Protein AF-Q7R7D7-F1 (afdb_monomer_lite)

Secondary structure (DSSP, 8-state):
------------------------------------TTHHHHHHHHHHHHH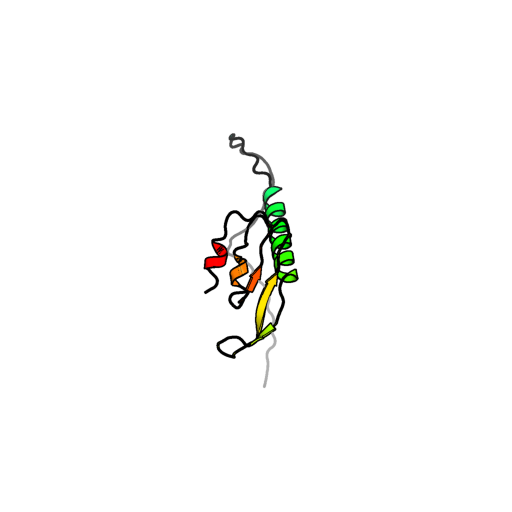HHHHHHEEEEEE-TTSS-EEEEEEE-TTS---S--GGGGGGTT-SEEE--SS-----TTGGG--

InterPro domains:
  IPR001611 Leucine-rich repeat [PS51450] (94-114)
  IPR032675 Leucine-rich repeat domain superfamily [G3DSA:3.80.10.10] (1-115)

Structure (mmCIF, N/CA/C/O backbone):
data_AF-Q7R7D7-F1
#
_entry.id   AF-Q7R7D7-F1
#
loop_
_atom_site.group_PDB
_atom_site.id
_atom_site.type_symbol
_atom_site.label_atom_id
_atom_site.label_alt_id
_atom_site.label_comp_id
_atom_site.label_asym_id
_atom_site.label_entity_id
_atom_site.label_seq_id
_atom_site.pdbx_PDB_ins_code
_atom_site.Cartn_x
_atom_site.Cartn_y
_atom_site.Cartn_z
_atom_site.occupancy
_atom_site.B_iso_or_equiv
_atom_site.auth_seq_id
_atom_site.auth_comp_id
_atom_site.auth_asym_id
_atom_site.auth_atom_id
_atom_site.pdbx_PDB_model_num
ATOM 1 N N . MET A 1 1 ? 68.673 26.999 7.290 1.00 47.56 1 MET A N 1
ATOM 2 C CA . MET A 1 1 ? 68.142 26.032 8.267 1.00 47.56 1 MET A CA 1
ATOM 3 C C . MET A 1 1 ? 68.800 26.387 9.578 1.00 47.56 1 MET A C 1
ATOM 5 O O . MET A 1 1 ? 69.902 25.934 9.816 1.00 47.56 1 MET A O 1
ATOM 9 N N . GLU A 1 2 ? 68.190 27.299 10.329 1.00 35.28 2 GLU A N 1
ATOM 10 C CA . GLU A 1 2 ? 68.680 27.779 11.623 1.00 35.28 2 GLU A CA 1
ATOM 11 C C . GLU A 1 2 ? 67.518 28.505 12.320 1.00 35.28 2 GLU A C 1
ATOM 13 O O . GLU A 1 2 ? 66.873 29.333 11.683 1.00 35.28 2 GLU A O 1
ATOM 18 N N . SER A 1 3 ? 67.240 28.047 13.553 1.00 41.41 3 SER A N 1
ATOM 19 C CA . SER A 1 3 ? 66.719 28.724 14.764 1.00 41.41 3 SER A CA 1
ATOM 20 C C . SER A 1 3 ? 65.592 29.776 14.640 1.00 41.41 3 SER A C 1
ATOM 22 O O . SER A 1 3 ? 65.610 30.626 13.772 1.00 41.41 3 SER A O 1
ATOM 24 N N . GLU A 1 4 ? 64.575 29.834 15.505 1.00 45.66 4 GLU A N 1
ATOM 25 C CA . GLU A 1 4 ? 64.652 29.868 16.970 1.00 45.66 4 GLU A CA 1
ATOM 26 C C . GLU A 1 4 ? 63.373 29.334 17.644 1.00 45.66 4 GLU A C 1
ATOM 28 O O . GLU A 1 4 ? 62.251 29.471 17.161 1.00 45.66 4 GLU A O 1
ATOM 33 N N . LYS A 1 5 ? 63.574 28.731 18.816 1.00 51.03 5 LYS A N 1
ATOM 34 C CA . LYS A 1 5 ? 62.559 28.391 19.815 1.00 51.03 5 LYS A CA 1
ATOM 35 C C . LYS A 1 5 ? 62.391 29.615 20.718 1.00 51.03 5 LYS A C 1
ATOM 37 O O . LYS A 1 5 ? 63.391 30.019 21.294 1.00 51.03 5 LYS A O 1
ATOM 42 N N . CYS A 1 6 ? 61.168 30.098 20.940 1.00 37.97 6 CYS A N 1
ATOM 43 C CA . CYS A 1 6 ? 60.786 30.745 22.202 1.00 37.97 6 CYS A CA 1
ATOM 44 C C . CYS A 1 6 ? 59.261 30.746 22.388 1.00 37.97 6 CYS A C 1
ATOM 46 O O . CYS A 1 6 ? 58.512 31.262 21.566 1.00 37.97 6 CYS A O 1
ATOM 48 N N . ARG A 1 7 ? 58.822 30.136 23.496 1.00 46.75 7 ARG A N 1
ATOM 49 C CA . ARG A 1 7 ? 57.533 30.389 24.151 1.00 46.75 7 ARG A CA 1
ATOM 50 C C . ARG A 1 7 ? 57.675 31.681 24.959 1.00 46.75 7 ARG A C 1
ATOM 52 O O . ARG A 1 7 ? 58.684 31.826 25.644 1.00 46.75 7 ARG A O 1
ATOM 59 N N . SER A 1 8 ? 56.640 32.512 24.995 1.00 43.91 8 SER A N 1
ATOM 60 C CA . SER A 1 8 ? 56.399 33.420 26.120 1.00 43.91 8 SER A CA 1
ATOM 61 C C . SER A 1 8 ? 54.904 33.511 26.421 1.00 43.91 8 SER A C 1
ATOM 63 O O . SER A 1 8 ? 54.061 33.433 25.531 1.00 43.91 8 SER A O 1
ATOM 65 N N . SER A 1 9 ? 54.634 33.582 27.714 1.00 38.25 9 SER A N 1
ATOM 66 C CA . SER A 1 9 ? 53.366 33.560 28.433 1.00 38.25 9 SER A CA 1
ATOM 67 C C . SER A 1 9 ? 52.839 34.980 28.705 1.00 38.25 9 SER A C 1
ATOM 69 O O . SER A 1 9 ? 53.631 35.914 28.698 1.00 38.25 9 SER A O 1
ATOM 71 N N . GLU A 1 10 ? 51.541 35.052 29.039 1.00 37.56 10 GLU A N 1
ATOM 72 C CA . GLU A 1 10 ? 50.803 36.124 29.754 1.00 37.56 10 GLU A CA 1
ATOM 73 C C . GLU A 1 10 ? 49.925 37.103 28.932 1.00 37.56 10 GLU A C 1
ATOM 75 O O . GLU A 1 10 ? 50.314 37.585 27.877 1.00 37.56 10 GLU A O 1
ATOM 80 N N . ASP A 1 11 ? 48.718 37.339 29.488 1.00 41.16 11 ASP A N 1
ATOM 81 C CA . ASP A 1 11 ? 47.621 38.276 29.136 1.00 41.16 11 ASP A CA 1
ATOM 82 C C . ASP A 1 11 ? 46.653 37.826 28.010 1.00 41.16 11 ASP A C 1
ATOM 84 O O . ASP A 1 11 ? 46.935 37.971 26.830 1.00 41.16 11 A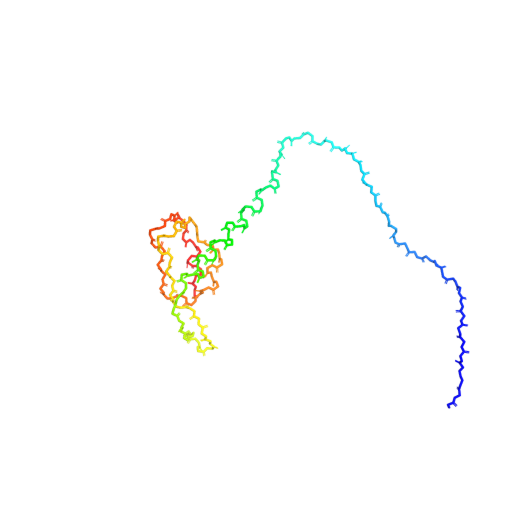SP A O 1
ATOM 88 N N . MET A 1 12 ? 45.500 37.161 28.210 1.00 32.38 12 MET A N 1
ATOM 89 C CA . MET A 1 12 ? 44.389 37.226 29.185 1.00 32.38 12 MET A CA 1
ATOM 90 C C . MET A 1 12 ? 43.499 38.494 29.090 1.00 32.38 12 MET A C 1
ATOM 92 O O . MET A 1 12 ? 43.927 39.557 29.522 1.00 32.38 12 MET A O 1
ATOM 96 N N . LYS A 1 13 ? 42.213 38.289 28.697 1.00 39.56 13 LYS A N 1
ATOM 97 C CA . LYS A 1 13 ? 40.994 39.150 28.870 1.00 39.56 13 LYS A CA 1
ATOM 98 C C . LYS A 1 13 ? 40.852 40.313 27.863 1.00 39.56 13 LYS A C 1
ATOM 100 O O . LYS A 1 13 ? 41.834 40.980 27.605 1.00 39.56 13 LYS A O 1
ATOM 105 N N . LYS A 1 14 ? 39.715 40.684 27.256 1.00 34.66 14 LYS A N 1
ATOM 106 C CA . LYS A 1 14 ? 38.235 40.528 27.354 1.00 34.66 14 LYS A CA 1
ATOM 107 C C . LYS A 1 14 ? 37.694 40.852 25.928 1.00 34.66 14 LYS A C 1
ATOM 109 O O . LYS A 1 14 ? 38.445 41.417 25.146 1.00 34.66 14 LYS A O 1
ATOM 114 N N . GLU A 1 15 ? 36.512 40.469 25.460 1.00 38.78 15 GLU A N 1
ATOM 115 C CA . GLU A 1 15 ? 35.149 40.814 25.905 1.00 38.78 15 GLU A CA 1
ATOM 116 C C . GLU A 1 15 ? 34.201 39.708 25.384 1.00 38.78 15 GLU A C 1
ATOM 118 O O . GLU A 1 15 ? 34.340 39.264 24.246 1.00 38.78 15 GLU A O 1
ATOM 123 N N . GLU A 1 16 ? 33.464 39.026 26.268 1.00 37.94 16 GLU A N 1
ATOM 124 C CA . GLU A 1 16 ? 32.093 39.374 26.711 1.00 37.94 16 GLU A CA 1
ATOM 125 C C . GLU A 1 16 ? 31.080 38.950 25.624 1.00 37.94 16 GLU A C 1
ATOM 127 O O . GLU A 1 16 ? 31.108 39.437 24.502 1.00 37.94 16 GLU A O 1
ATOM 132 N N . ILE A 1 17 ? 30.261 37.918 25.836 1.00 36.88 17 ILE A N 1
ATOM 133 C CA . ILE A 1 17 ? 29.068 37.974 26.691 1.00 36.88 17 ILE A CA 1
ATOM 134 C C . ILE A 1 17 ? 28.943 36.703 27.556 1.00 36.88 17 ILE A C 1
ATOM 136 O O . ILE A 1 17 ? 28.868 35.581 27.051 1.00 36.88 17 ILE A O 1
ATOM 140 N N . ASP A 1 18 ? 28.926 36.949 28.865 1.00 37.09 18 ASP A N 1
ATOM 141 C CA . ASP A 1 18 ? 28.710 36.048 30.003 1.00 37.09 18 ASP A CA 1
ATOM 142 C C . ASP A 1 18 ? 27.273 35.462 30.025 1.00 37.09 18 ASP A C 1
ATOM 144 O O . ASP A 1 18 ? 26.336 36.114 29.569 1.00 37.09 18 ASP A O 1
ATOM 148 N N . LEU A 1 19 ? 27.090 34.161 30.324 1.00 38.59 19 LEU A N 1
ATOM 149 C CA . LEU A 1 19 ? 26.719 33.558 31.635 1.00 38.59 19 LEU A CA 1
ATOM 150 C C . LEU A 1 19 ? 25.382 34.086 32.204 1.00 38.59 19 LEU A C 1
ATOM 152 O O . LEU A 1 19 ? 25.110 35.273 32.138 1.00 38.59 19 LEU A O 1
ATOM 156 N N . LEU A 1 20 ? 24.504 33.356 32.889 1.00 38.00 20 LEU A N 1
ATOM 157 C CA . LEU A 1 20 ? 24.295 31.974 33.337 1.00 38.00 20 LEU A CA 1
ATOM 158 C C . LEU A 1 20 ? 22.898 32.004 34.011 1.00 38.00 20 LEU A C 1
ATOM 160 O O . LEU A 1 20 ? 22.439 33.073 34.402 1.00 38.00 20 LEU A O 1
ATOM 164 N N . GLU A 1 21 ? 22.281 30.829 34.155 1.00 43.53 21 GLU A N 1
ATOM 165 C CA . GLU A 1 21 ? 21.431 30.379 35.279 1.00 43.53 21 GLU A CA 1
ATOM 166 C C . GLU A 1 21 ? 20.375 31.318 35.896 1.00 43.53 21 GLU A C 1
ATOM 168 O O . GLU A 1 21 ? 20.673 32.400 36.383 1.00 43.53 21 GLU A O 1
ATOM 173 N N . ASN A 1 22 ? 19.147 30.804 36.049 1.00 40.47 22 ASN A N 1
ATOM 174 C CA . ASN A 1 22 ? 18.496 30.747 37.365 1.00 40.47 22 ASN A CA 1
ATOM 175 C C . ASN A 1 22 ? 17.218 29.895 37.315 1.00 40.47 22 ASN A C 1
ATOM 177 O O . ASN A 1 22 ? 16.193 30.294 36.761 1.00 40.47 22 ASN A O 1
ATOM 181 N N . ASP A 1 23 ? 17.281 28.737 37.971 1.00 47.06 23 ASP A N 1
ATOM 182 C CA . ASP A 1 23 ? 16.126 28.081 38.574 1.00 47.06 23 ASP A CA 1
ATOM 183 C C . ASP A 1 23 ? 15.532 28.989 39.662 1.00 47.06 23 ASP A C 1
ATOM 185 O O . ASP A 1 23 ? 16.215 29.306 40.636 1.00 47.06 23 ASP A O 1
ATOM 189 N N . SER A 1 24 ? 14.253 29.360 39.532 1.00 46.56 24 SER A N 1
ATOM 190 C CA . SER A 1 24 ? 13.231 29.376 40.602 1.00 46.56 24 SER A CA 1
ATOM 191 C C . SER A 1 24 ? 12.113 30.393 40.341 1.00 46.56 24 SER A C 1
ATOM 193 O O . SER A 1 24 ? 12.318 31.599 40.370 1.00 46.56 24 SER A O 1
ATOM 195 N N . ASN A 1 25 ? 10.890 29.863 40.282 1.00 37.69 25 ASN A N 1
ATOM 196 C CA . ASN A 1 25 ? 9.649 30.468 40.771 1.00 37.69 25 ASN A CA 1
ATOM 197 C C . ASN A 1 25 ? 9.091 31.751 40.109 1.00 37.69 25 ASN A C 1
ATOM 199 O O . ASN A 1 25 ? 9.410 32.874 40.478 1.00 37.69 25 ASN A O 1
ATOM 203 N N . LYS A 1 26 ? 7.985 31.507 39.385 1.00 41.84 26 LYS A N 1
ATOM 204 C CA . LYS A 1 26 ? 6.661 32.118 39.622 1.00 41.84 26 LYS A CA 1
ATOM 205 C C . LYS A 1 26 ? 6.420 33.515 39.029 1.00 41.84 26 LYS A C 1
ATOM 207 O O . LYS A 1 26 ? 6.472 34.513 39.737 1.00 41.84 26 LYS A O 1
ATOM 212 N N . ILE A 1 27 ? 5.885 33.535 37.806 1.00 37.81 27 ILE A N 1
ATOM 213 C CA . ILE A 1 27 ? 4.683 34.335 37.528 1.00 37.81 27 ILE A CA 1
ATOM 214 C C . ILE A 1 27 ? 3.609 33.402 36.970 1.00 37.81 27 ILE A C 1
ATOM 216 O O . ILE A 1 27 ? 3.772 32.738 35.952 1.00 37.81 27 ILE A O 1
ATOM 220 N N . ILE A 1 28 ? 2.544 33.315 37.755 1.00 49.47 28 ILE A N 1
ATOM 221 C CA . ILE A 1 28 ? 1.255 32.728 37.433 1.00 49.47 28 ILE A CA 1
ATOM 222 C C . ILE A 1 28 ? 0.587 33.690 36.453 1.00 49.47 28 ILE A C 1
ATOM 224 O O . ILE A 1 28 ? 0.147 34.753 36.884 1.00 49.47 28 ILE A O 1
ATOM 228 N N . ASP A 1 29 ? 0.463 33.307 35.187 1.00 42.84 29 ASP A N 1
ATOM 229 C CA . ASP A 1 29 ? -0.620 33.825 34.357 1.00 42.84 29 ASP A CA 1
ATOM 230 C C . ASP A 1 29 ? -1.789 32.853 34.494 1.00 42.84 29 ASP A C 1
ATOM 232 O O . ASP A 1 29 ? -1.846 31.771 33.909 1.00 42.84 29 ASP A O 1
ATOM 236 N N . ASN A 1 30 ? -2.697 33.238 35.391 1.00 51.03 30 ASN A N 1
ATOM 237 C CA . ASN A 1 30 ? -4.006 32.641 35.586 1.00 51.03 30 ASN A CA 1
ATOM 238 C C . ASN A 1 30 ? -4.773 32.663 34.260 1.00 51.03 30 ASN A C 1
ATOM 240 O O . ASN A 1 30 ? -5.464 33.636 33.990 1.00 51.03 30 ASN A O 1
ATOM 244 N N . ASN A 1 31 ? -4.671 31.601 33.462 1.00 48.69 31 ASN A N 1
ATOM 245 C CA . ASN A 1 31 ? -5.721 31.140 32.557 1.00 48.69 31 ASN A CA 1
ATOM 246 C C . ASN A 1 31 ? -5.509 29.649 32.276 1.00 48.69 31 ASN A C 1
ATOM 248 O O . ASN A 1 31 ? -4.705 29.231 31.452 1.00 48.69 31 ASN A O 1
ATOM 252 N N . ASN A 1 32 ? -6.242 28.868 33.056 1.00 52.56 32 ASN A N 1
ATOM 253 C CA . ASN A 1 32 ? -6.365 27.421 33.078 1.00 52.56 32 ASN A CA 1
ATOM 254 C C . ASN A 1 32 ? -6.419 26.765 31.678 1.00 52.56 32 ASN A C 1
ATOM 256 O O . ASN A 1 32 ? -7.506 26.595 31.132 1.00 52.56 32 ASN A O 1
ATOM 260 N N . VAL A 1 33 ? -5.278 26.341 31.124 1.00 48.56 33 VAL A N 1
ATOM 261 C CA . VAL A 1 33 ? -5.216 25.261 30.124 1.00 48.56 33 VAL A CA 1
ATOM 262 C C . VAL A 1 33 ? -3.972 24.422 30.407 1.00 48.56 33 VAL A C 1
ATOM 264 O O . VAL A 1 33 ? -2.864 24.726 29.971 1.00 48.56 33 VAL A O 1
ATOM 267 N N . CYS A 1 34 ? -4.158 23.347 31.164 1.00 50.88 34 CYS A N 1
ATOM 268 C CA . CYS A 1 34 ? -3.244 22.217 31.154 1.00 50.88 34 CYS A CA 1
ATOM 269 C C . CYS A 1 34 ? -3.280 21.599 29.748 1.00 50.88 34 CYS A C 1
ATOM 271 O O . CYS A 1 34 ? -4.168 20.815 29.426 1.00 50.88 34 CYS A O 1
ATOM 273 N N . VAL A 1 35 ? -2.355 22.000 28.876 1.00 52.38 35 VAL A N 1
ATOM 274 C CA . VAL A 1 35 ? -2.084 21.236 27.656 1.00 52.38 35 VAL A CA 1
ATOM 275 C C . VAL A 1 35 ? -1.205 20.073 28.087 1.00 52.38 35 VAL A C 1
ATOM 277 O O . VAL A 1 35 ? -0.017 20.239 28.357 1.00 52.38 35 VAL A O 1
ATOM 280 N N . ASP A 1 36 ? -1.836 18.915 28.246 1.00 52.28 36 ASP A N 1
ATOM 281 C CA . ASP A 1 36 ? -1.190 17.667 28.617 1.00 52.28 36 ASP A CA 1
ATOM 282 C C . ASP A 1 36 ? -0.019 17.355 27.672 1.00 52.28 36 ASP A C 1
ATOM 284 O O . ASP A 1 36 ? -0.210 16.991 26.511 1.00 52.28 36 ASP A O 1
ATOM 288 N N . SER A 1 37 ? 1.210 17.378 28.195 1.00 50.62 37 SER A N 1
ATOM 289 C CA . SER A 1 37 ? 2.424 16.889 27.515 1.00 50.62 37 SER A CA 1
ATOM 290 C C . SER A 1 37 ? 2.384 15.389 27.166 1.00 50.62 37 SER A C 1
ATOM 292 O O . SER A 1 37 ? 3.375 14.835 26.699 1.00 50.62 37 SER A O 1
ATOM 294 N N . LYS A 1 38 ? 1.257 14.710 27.414 1.00 52.94 38 LYS A N 1
ATOM 295 C CA . LYS A 1 38 ? 1.005 13.310 27.053 1.00 52.94 38 LYS A CA 1
ATOM 296 C C . LYS A 1 38 ? 0.525 13.152 25.606 1.00 52.94 38 LYS A C 1
ATOM 298 O O . LYS A 1 38 ? 0.819 12.128 25.002 1.00 52.94 38 LYS A O 1
ATOM 303 N N . ASN A 1 39 ? -0.121 14.170 25.032 1.00 53.81 39 ASN A N 1
ATOM 304 C CA . ASN A 1 39 ? -0.766 14.053 23.718 1.00 53.81 39 ASN A CA 1
ATOM 305 C C . ASN A 1 39 ? 0.228 13.970 22.547 1.00 53.81 39 ASN A C 1
ATOM 307 O O . ASN A 1 39 ? -0.031 13.274 21.571 1.00 53.81 39 ASN A O 1
ATOM 311 N N . PHE A 1 40 ? 1.395 14.616 22.646 1.00 55.78 40 PHE A N 1
ATOM 312 C CA . PHE A 1 40 ? 2.372 14.622 21.546 1.00 55.78 40 PHE A CA 1
ATOM 313 C C . PHE A 1 40 ? 3.008 13.251 21.277 1.00 55.78 40 PHE A C 1
ATOM 315 O O . PHE A 1 40 ? 3.314 12.927 20.131 1.00 55.78 40 PHE A O 1
ATOM 322 N N . ASN A 1 41 ? 3.209 12.442 22.318 1.00 61.66 41 ASN A N 1
ATOM 323 C CA . ASN A 1 41 ? 3.872 11.147 22.167 1.00 61.66 41 ASN A CA 1
ATOM 324 C C . ASN A 1 41 ? 2.924 10.093 21.578 1.00 61.66 41 ASN A C 1
ATOM 326 O O . ASN A 1 41 ? 3.348 9.281 20.759 1.00 61.66 41 ASN A O 1
ATOM 330 N N . GLU A 1 42 ? 1.641 10.147 21.941 1.00 65.19 42 GLU A N 1
ATOM 331 C CA . GLU A 1 42 ? 0.626 9.189 21.496 1.00 65.19 42 GLU A CA 1
ATOM 332 C C . GLU A 1 42 ? 0.286 9.352 20.005 1.00 65.19 42 GLU A C 1
ATOM 334 O O . GLU A 1 42 ? 0.200 8.368 19.270 1.00 65.19 42 GLU A O 1
ATOM 339 N N . GLU A 1 43 ? 0.175 10.589 19.508 1.00 68.50 43 GLU A N 1
ATOM 340 C CA . GLU A 1 43 ? -0.063 10.845 18.079 1.00 68.50 43 GLU A CA 1
ATOM 341 C C . GLU A 1 43 ? 1.084 10.333 17.195 1.00 68.50 43 GLU A C 1
ATOM 343 O O . GLU A 1 43 ? 0.855 9.729 16.141 1.00 68.50 43 GLU A O 1
ATOM 348 N N . MET A 1 44 ? 2.330 10.538 17.631 1.00 69.50 44 MET A N 1
ATOM 349 C CA . MET A 1 44 ? 3.511 10.096 16.892 1.00 69.50 44 MET A CA 1
ATOM 350 C C . MET A 1 44 ? 3.655 8.569 16.899 1.00 69.50 44 MET A C 1
ATOM 352 O O . MET A 1 44 ? 3.990 7.980 15.870 1.00 69.50 44 MET A O 1
ATOM 356 N N . GLU A 1 45 ? 3.347 7.916 18.021 1.00 75.06 45 GLU A N 1
ATOM 357 C CA . GLU A 1 45 ? 3.329 6.455 18.130 1.00 75.06 45 GLU A CA 1
ATOM 358 C C . GLU A 1 45 ? 2.256 5.830 17.222 1.00 75.06 45 GLU A C 1
ATOM 360 O O . GLU A 1 45 ? 2.543 4.902 16.458 1.00 75.06 45 GLU A O 1
ATOM 365 N N . ASN A 1 46 ? 1.049 6.403 17.212 1.00 76.75 46 ASN A N 1
ATOM 366 C CA . ASN A 1 46 ? -0.051 5.943 16.363 1.00 76.75 46 ASN A CA 1
ATOM 367 C C . ASN A 1 46 ? 0.255 6.098 14.867 1.00 76.75 46 ASN A C 1
ATOM 369 O O . ASN A 1 46 ? -0.063 5.210 14.071 1.00 76.75 46 ASN A O 1
ATOM 373 N N . LYS A 1 47 ? 0.917 7.192 14.477 1.00 80.69 47 LYS A N 1
ATOM 374 C CA . LYS A 1 47 ? 1.367 7.398 13.096 1.00 80.69 47 LYS A CA 1
ATOM 375 C C . LYS A 1 47 ? 2.406 6.359 12.668 1.00 80.69 47 LYS A C 1
ATOM 377 O O . LYS A 1 47 ? 2.300 5.814 11.569 1.00 80.69 47 LYS A O 1
ATOM 382 N N . ASN A 1 48 ? 3.391 6.076 13.521 1.00 82.19 48 ASN A N 1
ATOM 383 C CA . ASN A 1 48 ? 4.434 5.092 13.220 1.00 82.19 48 ASN A CA 1
ATOM 384 C C . ASN A 1 48 ? 3.832 3.699 13.010 1.00 82.19 48 ASN A C 1
ATOM 386 O O . ASN A 1 48 ? 4.120 3.051 12.006 1.00 82.19 48 ASN A O 1
ATOM 390 N N . LYS A 1 49 ? 2.901 3.301 13.883 1.00 89.00 49 LYS A N 1
ATOM 391 C CA . LYS A 1 49 ? 2.186 2.027 13.768 1.00 89.00 49 LYS A CA 1
ATOM 392 C C . LYS A 1 49 ? 1.435 1.889 12.442 1.00 89.00 49 LYS A C 1
ATOM 394 O O . LYS A 1 49 ? 1.458 0.827 11.828 1.00 89.00 49 LYS A O 1
ATOM 399 N N . LEU A 1 50 ? 0.770 2.951 11.988 1.00 90.88 50 LEU A N 1
ATOM 400 C CA . LEU A 1 50 ? 0.055 2.930 10.713 1.00 90.88 50 LEU A CA 1
ATOM 401 C C . LEU A 1 50 ? 1.006 2.796 9.517 1.00 90.88 50 LEU A C 1
ATOM 403 O O . LEU A 1 50 ? 0.714 2.061 8.575 1.00 90.88 50 LEU A O 1
ATOM 407 N N . LEU A 1 51 ? 2.143 3.490 9.553 1.00 93.00 51 LEU A N 1
ATOM 408 C CA . LEU A 1 51 ? 3.140 3.383 8.494 1.00 93.00 51 LEU A CA 1
ATOM 409 C C . LEU A 1 51 ? 3.725 1.967 8.415 1.00 93.00 51 LEU A C 1
ATOM 411 O O . LEU A 1 51 ? 3.957 1.462 7.318 1.00 93.00 51 LEU A O 1
ATOM 415 N N . ASP A 1 52 ? 3.913 1.308 9.555 1.00 95.06 52 ASP A N 1
ATOM 416 C CA . ASP A 1 52 ? 4.360 -0.083 9.593 1.00 95.06 52 ASP A CA 1
ATOM 417 C C . ASP A 1 52 ? 3.315 -1.030 8.983 1.00 95.06 52 ASP A C 1
ATOM 419 O O . ASP A 1 52 ? 3.669 -1.867 8.155 1.00 95.06 52 ASP A O 1
ATOM 423 N N . VAL A 1 53 ? 2.020 -0.823 9.255 1.00 95.56 53 VAL A N 1
ATOM 424 C CA . VAL A 1 53 ? 0.930 -1.576 8.598 1.00 95.56 53 VAL A CA 1
ATOM 425 C C . VAL A 1 53 ? 0.935 -1.390 7.078 1.00 95.56 53 VAL A C 1
ATOM 427 O O . VAL A 1 53 ? 0.693 -2.347 6.342 1.00 95.56 53 VAL A O 1
ATOM 430 N N . ILE A 1 54 ? 1.213 -0.177 6.590 1.00 95.94 54 ILE A N 1
ATOM 431 C CA . ILE A 1 54 ? 1.343 0.074 5.147 1.00 95.94 54 ILE A CA 1
ATOM 432 C C . ILE A 1 54 ? 2.522 -0.710 4.584 1.00 95.94 54 ILE A C 1
ATOM 434 O O . ILE A 1 54 ? 2.353 -1.415 3.594 1.00 95.94 54 ILE A O 1
ATOM 438 N N . LYS A 1 55 ? 3.692 -0.639 5.230 1.00 96.44 55 LYS A N 1
ATOM 439 C CA . LYS A 1 55 ? 4.889 -1.369 4.793 1.00 96.44 55 LYS A CA 1
ATOM 440 C C . LYS A 1 55 ? 4.656 -2.877 4.728 1.00 96.44 55 LYS A C 1
ATOM 442 O O . LYS A 1 55 ? 5.111 -3.510 3.783 1.00 96.44 55 LYS A O 1
ATOM 447 N N . GLU A 1 56 ? 3.934 -3.438 5.695 1.00 97.50 56 GLU A N 1
ATOM 448 C CA . GLU A 1 56 ? 3.560 -4.858 5.714 1.00 97.50 56 GLU A CA 1
ATOM 449 C C . GLU A 1 56 ? 2.620 -5.255 4.567 1.00 97.50 56 GLU A C 1
ATOM 451 O O . GLU A 1 56 ? 2.603 -6.417 4.164 1.00 97.50 56 GLU A O 1
ATOM 456 N N . GLY A 1 57 ? 1.824 -4.314 4.054 1.00 97.81 57 GLY A N 1
ATOM 457 C CA . GLY A 1 57 ? 0.902 -4.538 2.941 1.00 97.81 57 GLY A CA 1
ATOM 458 C C . GLY A 1 57 ? 1.534 -4.395 1.556 1.00 97.81 57 GLY A C 1
ATOM 459 O O . GLY A 1 57 ? 0.883 -4.723 0.561 1.00 97.81 57 GLY A O 1
ATOM 460 N N . LEU A 1 58 ? 2.768 -3.890 1.466 1.00 98.31 58 LEU A N 1
ATOM 461 C CA . LEU A 1 58 ? 3.459 -3.703 0.193 1.00 98.31 58 LEU A CA 1
ATOM 462 C C . LEU A 1 58 ? 3.885 -5.047 -0.390 1.00 98.31 58 LEU A C 1
ATOM 464 O O . LEU A 1 58 ? 4.497 -5.885 0.271 1.00 98.31 58 LEU A O 1
A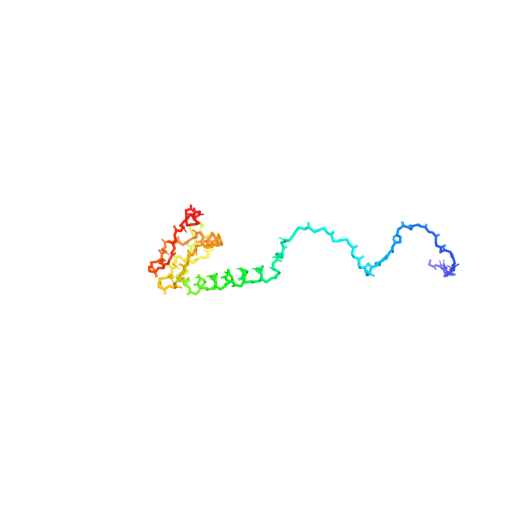TOM 468 N N . SER A 1 59 ? 3.588 -5.229 -1.667 1.00 98.19 59 SER A N 1
ATOM 469 C CA . SER A 1 59 ? 3.954 -6.416 -2.427 1.00 98.19 59 SER A CA 1
ATOM 470 C C . SER A 1 59 ? 4.224 -6.048 -3.880 1.00 98.19 59 SER A C 1
ATOM 472 O O . SER A 1 59 ? 3.944 -4.927 -4.302 1.00 98.19 59 SER A O 1
ATOM 474 N N . ASP A 1 60 ? 4.799 -7.006 -4.606 1.00 97.88 60 ASP A N 1
ATOM 475 C CA . ASP A 1 60 ? 5.163 -6.914 -6.019 1.00 97.88 60 ASP A CA 1
ATOM 476 C C . ASP A 1 60 ? 6.157 -5.786 -6.327 1.00 97.88 60 ASP A C 1
ATOM 478 O O . ASP A 1 60 ? 5.872 -4.599 -6.212 1.00 97.88 60 ASP A O 1
ATOM 482 N N . ILE A 1 61 ? 7.373 -6.162 -6.722 1.00 97.62 61 ILE A N 1
ATOM 483 C CA . ILE A 1 61 ? 8.414 -5.207 -7.108 1.00 97.62 61 ILE A CA 1
ATOM 484 C C . ILE A 1 61 ? 8.538 -5.216 -8.624 1.00 97.62 61 ILE A C 1
ATOM 486 O O . ILE A 1 61 ? 8.821 -6.247 -9.235 1.00 97.62 61 ILE A O 1
ATOM 490 N N . GLU A 1 62 ? 8.380 -4.044 -9.225 1.00 96.00 62 GLU A N 1
ATOM 491 C CA . GLU A 1 62 ? 8.419 -3.860 -10.669 1.00 96.00 62 GLU A CA 1
ATOM 492 C C . GLU A 1 62 ? 9.365 -2.731 -11.062 1.00 96.00 62 GLU A C 1
ATOM 494 O O . GLU A 1 62 ? 9.678 -1.841 -10.271 1.00 96.00 62 GLU A O 1
ATOM 499 N N . LYS A 1 63 ? 9.826 -2.764 -12.314 1.00 97.06 63 LYS A N 1
ATOM 500 C CA . LYS A 1 63 ? 10.644 -1.690 -12.872 1.00 97.06 63 LYS A CA 1
ATOM 501 C C . LYS A 1 63 ? 9.786 -0.433 -13.055 1.00 97.06 63 LYS A C 1
ATOM 503 O O . LYS A 1 63 ? 8.666 -0.523 -13.560 1.00 97.06 63 LYS A O 1
ATOM 508 N N . THR A 1 64 ? 10.304 0.729 -12.663 1.00 94.38 64 THR A N 1
ATOM 509 C CA . THR A 1 64 ? 9.612 2.018 -12.825 1.00 94.38 64 THR A CA 1
ATOM 510 C C . THR A 1 64 ? 9.368 2.331 -14.304 1.00 94.38 64 THR A C 1
ATOM 512 O O . THR A 1 64 ? 10.084 1.841 -15.180 1.00 94.38 64 THR A O 1
ATOM 515 N N . LEU A 1 65 ? 8.371 3.175 -14.603 1.00 87.94 65 LEU A N 1
ATOM 516 C CA . LEU A 1 65 ? 7.998 3.515 -15.988 1.00 87.94 65 LEU A CA 1
ATOM 517 C C . LEU A 1 65 ? 9.153 4.149 -16.780 1.00 87.94 65 LEU A C 1
ATOM 519 O O . LEU A 1 65 ? 9.312 3.871 -17.965 1.00 87.94 65 LEU A O 1
ATOM 523 N N . ASN A 1 66 ? 9.981 4.961 -16.118 1.00 90.75 66 ASN A N 1
ATOM 524 C CA . ASN A 1 66 ? 11.182 5.556 -16.710 1.00 90.75 66 ASN A CA 1
ATOM 525 C C . ASN A 1 66 ? 12.365 4.570 -16.817 1.00 90.75 66 ASN A C 1
ATOM 527 O O . ASN A 1 66 ? 13.378 4.881 -17.436 1.00 90.75 66 ASN A O 1
ATOM 531 N N . GLY A 1 67 ? 12.249 3.376 -16.232 1.00 93.38 67 GLY A N 1
ATOM 532 C CA . GLY A 1 67 ? 13.270 2.337 -16.269 1.00 93.38 67 GLY A CA 1
ATOM 533 C C . GLY A 1 67 ? 14.487 2.579 -15.370 1.00 93.38 67 GLY A C 1
ATOM 534 O O . GLY A 1 67 ? 15.436 1.796 -15.453 1.00 93.38 67 GLY A O 1
ATOM 535 N N . GLU A 1 68 ? 14.472 3.616 -14.531 1.00 93.94 68 GLU A N 1
ATOM 536 C CA . GLU A 1 68 ? 15.611 4.023 -13.695 1.00 93.94 68 GLU A CA 1
ATOM 537 C C . GLU A 1 68 ? 15.749 3.204 -12.405 1.00 93.94 68 GLU A C 1
ATOM 539 O O . GLU A 1 68 ? 16.829 3.160 -11.819 1.00 93.94 68 GLU A O 1
ATOM 544 N N . GLY A 1 69 ? 14.690 2.518 -11.968 1.00 95.56 69 GLY A N 1
ATOM 545 C CA . GLY A 1 69 ? 14.721 1.763 -10.722 1.00 95.56 69 GLY A CA 1
ATOM 546 C C . GLY A 1 69 ? 13.631 0.710 -10.605 1.00 95.56 69 GLY A C 1
ATOM 547 O O . GLY A 1 69 ? 12.974 0.345 -11.581 1.00 95.56 69 GLY A O 1
ATOM 548 N N . TYR A 1 70 ? 13.467 0.221 -9.380 1.00 96.88 70 TYR A N 1
ATOM 549 C CA . TYR A 1 70 ? 12.410 -0.700 -8.988 1.00 96.88 70 TYR A CA 1
ATOM 550 C C . TYR A 1 70 ? 11.588 -0.081 -7.862 1.00 96.88 70 TYR A C 1
ATOM 552 O O . TYR A 1 70 ? 12.141 0.597 -6.996 1.00 96.88 70 TYR A O 1
ATOM 560 N N . ALA A 1 71 ? 10.286 -0.331 -7.870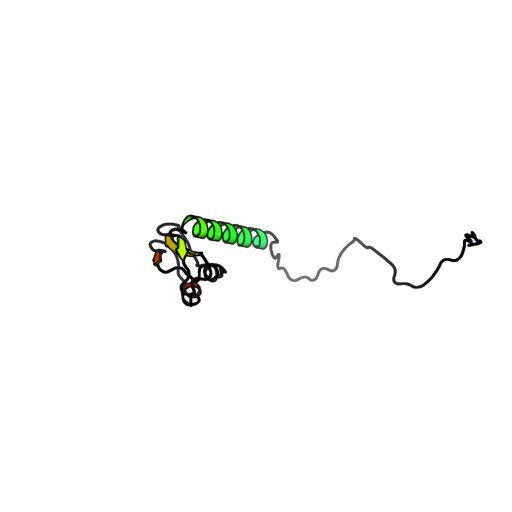 1.00 96.88 71 ALA A N 1
ATOM 561 C CA . ALA A 1 71 ? 9.359 0.154 -6.859 1.00 96.88 71 ALA A CA 1
ATOM 562 C C . ALA A 1 71 ? 8.262 -0.882 -6.589 1.00 96.88 71 ALA A C 1
ATOM 564 O O . ALA A 1 71 ? 8.042 -1.785 -7.399 1.00 96.88 71 ALA A O 1
ATOM 565 N N . PHE A 1 72 ? 7.579 -0.744 -5.452 1.00 97.88 72 PHE A N 1
ATOM 566 C CA . PHE A 1 72 ? 6.391 -1.541 -5.155 1.00 97.88 72 PHE A CA 1
ATOM 567 C C . PHE A 1 72 ? 5.232 -1.140 -6.068 1.00 97.88 72 PHE A C 1
ATOM 569 O O . PHE A 1 72 ? 4.997 0.053 -6.269 1.00 97.88 72 PHE A O 1
ATOM 576 N N . SER A 1 73 ? 4.504 -2.124 -6.594 1.00 97.12 73 SER A N 1
ATOM 577 C CA . SER A 1 73 ? 3.358 -1.907 -7.483 1.00 97.12 73 SER A CA 1
ATOM 578 C C . SER A 1 73 ? 2.014 -2.283 -6.855 1.00 97.12 73 SER A C 1
ATOM 580 O O . SER A 1 73 ? 0.976 -1.875 -7.385 1.00 97.12 73 SER A O 1
ATOM 582 N N . ASN A 1 74 ? 2.000 -2.992 -5.724 1.00 98.06 74 ASN A N 1
ATOM 583 C CA . ASN A 1 74 ? 0.775 -3.434 -5.067 1.00 98.06 74 ASN A CA 1
ATOM 584 C C . ASN A 1 74 ? 0.783 -3.140 -3.556 1.00 98.06 74 ASN A C 1
ATOM 586 O O . ASN A 1 74 ? 1.788 -3.328 -2.869 1.00 98.06 74 ASN A O 1
ATOM 590 N N . LEU A 1 75 ? -0.361 -2.703 -3.030 1.00 98.31 75 LEU A N 1
ATOM 591 C CA . LEU A 1 75 ? -0.587 -2.456 -1.608 1.00 98.31 75 LEU A CA 1
ATOM 592 C C . LEU A 1 75 ? -1.896 -3.109 -1.164 1.00 98.31 75 LEU A C 1
ATOM 594 O O . LEU A 1 75 ? -2.972 -2.684 -1.579 1.00 98.31 75 LEU A O 1
ATOM 598 N N . ASN A 1 76 ? -1.807 -4.092 -0.267 1.00 98.31 76 ASN A N 1
ATOM 599 C CA . ASN A 1 76 ? -2.965 -4.701 0.381 1.00 98.31 76 ASN A CA 1
ATOM 600 C C . ASN A 1 76 ? -2.978 -4.397 1.884 1.00 98.31 76 ASN A C 1
ATOM 602 O O . ASN A 1 76 ? -2.261 -5.005 2.679 1.00 98.31 76 ASN A O 1
ATOM 606 N N . CYS A 1 77 ? -3.862 -3.487 2.272 1.00 97.44 77 CYS A N 1
ATOM 607 C CA . CYS A 1 77 ? -4.178 -3.165 3.658 1.00 97.44 77 CYS A CA 1
ATOM 608 C C . CYS A 1 77 ? -5.662 -3.406 3.966 1.00 97.44 77 CYS A C 1
ATOM 610 O O . CYS A 1 77 ? -6.251 -2.699 4.788 1.00 97.44 77 CYS A O 1
ATOM 612 N N . SER A 1 78 ? -6.285 -4.384 3.311 1.00 97.88 78 SER A N 1
ATOM 613 C CA . SER A 1 78 ? -7.676 -4.739 3.587 1.00 97.88 78 SER A CA 1
ATOM 614 C C . SER A 1 78 ? -7.851 -5.265 5.023 1.00 97.88 78 SER A C 1
ATOM 616 O O . SER A 1 78 ? -6.978 -5.949 5.562 1.00 97.88 78 SER A O 1
ATOM 618 N N . TYR A 1 79 ? -8.978 -4.933 5.666 1.00 97.56 79 TYR A N 1
ATOM 619 C CA . TYR A 1 79 ? -9.325 -5.399 7.024 1.00 97.56 79 TYR A CA 1
ATOM 620 C C . TYR A 1 79 ? -8.293 -5.062 8.123 1.00 97.56 79 TYR A C 1
ATOM 622 O O . TYR A 1 79 ? -8.061 -5.853 9.041 1.00 97.56 79 TYR A O 1
ATOM 630 N N . LYS A 1 80 ? -7.665 -3.881 8.066 1.00 96.62 80 LYS A N 1
ATOM 631 C CA . LYS A 1 80 ? -6.615 -3.464 9.016 1.00 96.62 80 LYS A CA 1
ATOM 632 C C . LYS A 1 80 ? -7.072 -2.457 10.076 1.00 96.62 80 LYS A C 1
ATOM 634 O O . LYS A 1 80 ? -6.255 -2.021 10.881 1.00 96.62 80 LYS A O 1
ATOM 639 N N . ASN A 1 81 ? -8.365 -2.125 10.127 1.00 95.38 81 ASN A N 1
ATOM 640 C CA . ASN A 1 81 ? -8.928 -1.093 11.011 1.00 95.38 81 ASN A CA 1
ATOM 641 C C . ASN A 1 81 ? -8.260 0.286 10.848 1.00 95.38 81 ASN A C 1
ATOM 643 O O . ASN A 1 81 ? -8.125 1.028 11.816 1.00 95.38 81 ASN A O 1
ATOM 647 N N . ILE A 1 82 ? -7.839 0.629 9.631 1.00 95.12 82 ILE A N 1
ATOM 648 C CA . ILE A 1 82 ? -7.213 1.920 9.330 1.00 95.12 82 ILE A CA 1
ATOM 649 C C . ILE A 1 82 ? -8.281 3.019 9.342 1.00 95.12 82 ILE A C 1
ATOM 651 O O . ILE A 1 82 ? -9.330 2.865 8.720 1.00 95.12 82 ILE A O 1
ATOM 655 N N . GLU A 1 83 ? -8.018 4.123 10.036 1.00 95.25 83 GLU A N 1
ATOM 656 C CA . GLU A 1 83 ? -8.966 5.242 10.182 1.00 95.25 83 GLU A CA 1
ATOM 657 C C . GLU A 1 83 ? -8.652 6.409 9.236 1.00 95.25 83 GLU A C 1
ATOM 659 O O . GL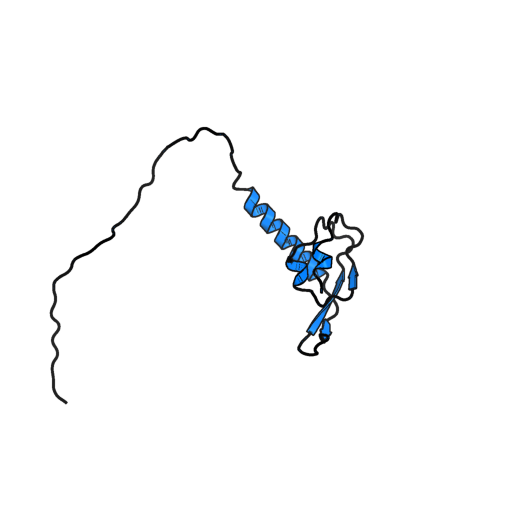U A 1 83 ? -9.543 7.132 8.797 1.00 95.25 83 GLU A O 1
ATOM 664 N N . TYR A 1 84 ? -7.386 6.574 8.859 1.00 94.25 84 TYR A N 1
ATOM 665 C CA . TYR A 1 84 ? -6.949 7.616 7.937 1.00 94.25 84 TYR A CA 1
ATOM 666 C C . TYR A 1 84 ? -5.793 7.125 7.071 1.00 94.25 84 TYR A C 1
ATOM 668 O O . TYR A 1 84 ? -5.088 6.185 7.423 1.00 94.25 84 TYR A O 1
ATOM 676 N N . ILE A 1 85 ? -5.583 7.783 5.935 1.00 94.12 85 ILE A N 1
ATOM 677 C CA . ILE A 1 85 ? -4.450 7.511 5.049 1.00 94.12 85 ILE A CA 1
ATOM 678 C C . ILE A 1 85 ? -3.353 8.529 5.374 1.00 94.12 85 ILE A C 1
ATOM 680 O O . ILE A 1 85 ? -3.626 9.731 5.304 1.00 94.12 85 ILE A O 1
ATOM 684 N N . PRO A 1 86 ? -2.129 8.114 5.737 1.00 93.81 86 PRO A N 1
ATOM 685 C CA . PRO A 1 86 ? -1.059 9.045 6.074 1.00 93.81 86 PRO A CA 1
ATOM 686 C C . PRO A 1 86 ? -0.569 9.775 4.819 1.00 93.81 86 PRO A C 1
ATOM 688 O O . PRO A 1 86 ? -0.660 9.258 3.705 1.00 93.81 86 PRO A O 1
ATOM 691 N N . LYS A 1 87 ? -0.032 10.990 4.979 1.00 93.88 87 LYS A N 1
ATOM 692 C CA . LYS A 1 87 ? 0.494 11.770 3.841 1.00 93.88 87 LYS A CA 1
ATOM 693 C C . LYS A 1 87 ? 1.702 11.090 3.187 1.00 93.88 87 LYS A C 1
ATOM 695 O O . LYS A 1 87 ? 1.948 11.294 2.006 1.00 93.88 87 LYS A O 1
ATOM 700 N N . GLU A 1 88 ? 2.415 10.278 3.962 1.00 94.75 88 GLU A N 1
ATOM 701 C CA . GLU A 1 88 ? 3.582 9.492 3.570 1.00 94.75 88 GLU A CA 1
ATOM 702 C C . GLU A 1 88 ? 3.251 8.417 2.525 1.00 94.75 88 GLU A C 1
ATOM 704 O O . GLU A 1 88 ? 4.162 7.898 1.893 1.00 94.75 88 GLU A O 1
ATOM 709 N N . ILE A 1 89 ? 1.966 8.130 2.256 1.00 94.50 89 ILE A N 1
ATOM 710 C CA . ILE A 1 89 ? 1.570 7.238 1.154 1.00 94.50 89 ILE A CA 1
ATOM 711 C C . ILE A 1 89 ? 2.160 7.684 -0.198 1.00 94.50 89 ILE A C 1
ATOM 713 O O . ILE A 1 89 ? 2.404 6.847 -1.060 1.00 94.50 89 ILE A O 1
ATOM 717 N N . ILE A 1 90 ? 2.451 8.984 -0.354 1.00 94.62 90 ILE A N 1
ATOM 718 C CA . ILE A 1 90 ? 3.076 9.572 -1.547 1.00 94.62 90 ILE A CA 1
ATOM 719 C C . ILE A 1 90 ? 4.474 9.010 -1.852 1.00 94.62 90 ILE A C 1
ATOM 721 O O . ILE A 1 90 ? 4.916 9.044 -2.997 1.00 94.62 90 ILE A O 1
ATOM 725 N N . GLU A 1 91 ? 5.168 8.452 -0.855 1.00 94.62 91 GLU A N 1
ATOM 726 C CA . GLU A 1 91 ? 6.456 7.772 -1.056 1.00 94.62 91 GLU A CA 1
ATOM 727 C C . GLU A 1 91 ? 6.307 6.515 -1.930 1.00 94.62 91 GLU A C 1
ATOM 729 O O . GLU A 1 91 ? 7.270 6.061 -2.547 1.00 94.62 91 GLU A O 1
ATOM 734 N N . TYR A 1 92 ? 5.084 5.993 -2.046 1.00 95.06 92 TYR A N 1
ATOM 735 C CA . TYR A 1 92 ? 4.724 4.838 -2.859 1.00 95.06 92 TYR A CA 1
ATOM 736 C C . TYR A 1 92 ? 3.986 5.250 -4.147 1.00 95.06 92 TYR A C 1
ATOM 738 O O . TYR A 1 92 ? 3.059 4.571 -4.582 1.00 95.06 92 TYR A O 1
ATOM 746 N N . MET A 1 93 ? 4.404 6.353 -4.785 1.00 94.00 93 MET A N 1
ATOM 747 C CA . MET A 1 93 ? 3.801 6.900 -6.021 1.00 94.00 93 MET A CA 1
ATOM 748 C C . MET A 1 93 ? 3.696 5.905 -7.191 1.00 94.00 93 MET A C 1
ATOM 750 O O . MET A 1 93 ? 2.875 6.081 -8.079 1.00 94.00 93 MET A O 1
ATOM 754 N N . TYR A 1 94 ? 4.499 4.837 -7.191 1.00 95.12 94 TYR A N 1
ATOM 755 C CA . TYR A 1 94 ? 4.495 3.816 -8.245 1.00 95.12 94 TYR A CA 1
ATOM 756 C C . TYR A 1 94 ? 3.499 2.665 -8.014 1.00 95.12 94 TYR A C 1
ATOM 758 O O . TYR A 1 94 ? 3.471 1.722 -8.812 1.00 95.12 94 TYR A O 1
ATOM 766 N N . LEU A 1 95 ? 2.682 2.723 -6.953 1.00 95.75 95 LEU A N 1
ATOM 767 C CA . LEU A 1 95 ? 1.608 1.757 -6.724 1.00 95.75 95 LEU A CA 1
ATOM 768 C C . LEU A 1 95 ? 0.593 1.796 -7.872 1.00 95.75 95 LEU A C 1
ATOM 770 O O . LEU A 1 95 ? 0.063 2.843 -8.231 1.00 95.75 95 LEU A O 1
ATOM 774 N N . LYS A 1 96 ? 0.293 0.622 -8.423 1.00 94.81 96 LYS A N 1
ATOM 775 C CA . LYS A 1 96 ? -0.705 0.411 -9.481 1.00 94.81 96 LYS A CA 1
ATOM 776 C C . LYS A 1 96 ? -2.013 -0.128 -8.918 1.00 94.81 96 LYS A C 1
ATOM 778 O O . LYS A 1 96 ? -3.083 0.177 -9.437 1.00 94.81 96 LYS A O 1
ATOM 783 N N . TYR A 1 97 ? -1.913 -0.932 -7.864 1.00 96.50 97 TYR A N 1
ATOM 784 C CA . TYR A 1 97 ? -3.042 -1.576 -7.211 1.00 96.50 97 TYR A CA 1
ATOM 785 C C . TYR A 1 97 ? -3.025 -1.243 -5.724 1.00 96.50 97 TYR A C 1
ATOM 787 O O . TYR A 1 97 ? -2.012 -1.410 -5.047 1.00 96.50 97 TYR A O 1
ATOM 795 N N . ILE A 1 98 ? -4.153 -0.738 -5.228 1.00 97.06 98 ILE A N 1
ATOM 796 C CA . ILE A 1 98 ? -4.328 -0.370 -3.825 1.00 97.06 98 ILE A CA 1
ATOM 797 C C . ILE A 1 98 ? -5.646 -0.965 -3.348 1.00 97.06 98 ILE A C 1
ATOM 799 O O . ILE A 1 98 ? -6.717 -0.561 -3.798 1.00 97.06 98 ILE A O 1
ATOM 803 N N . ASP A 1 99 ? -5.558 -1.902 -2.410 1.00 97.50 99 ASP A N 1
ATOM 804 C CA . ASP A 1 99 ? -6.697 -2.429 -1.673 1.00 97.50 99 ASP A CA 1
ATOM 805 C C . ASP A 1 99 ? -6.629 -1.958 -0.216 1.00 97.50 99 ASP A C 1
ATOM 807 O O . ASP A 1 99 ? -5.848 -2.453 0.596 1.00 97.50 99 ASP A O 1
ATOM 811 N N . MET A 1 100 ? -7.471 -0.981 0.116 1.00 96.25 100 MET A N 1
ATOM 812 C CA . MET A 1 100 ? -7.719 -0.530 1.490 1.00 96.25 100 MET A CA 1
ATOM 813 C C . MET A 1 100 ? -9.171 -0.784 1.910 1.00 96.25 100 MET A C 1
ATOM 815 O O . MET A 1 100 ? -9.710 -0.085 2.774 1.00 96.25 100 MET A O 1
ATOM 819 N N . SER A 1 101 ? -9.828 -1.770 1.298 1.00 96.94 101 SER A N 1
ATOM 820 C CA . SER A 1 101 ? -11.212 -2.124 1.609 1.00 96.94 101 SER A CA 1
ATOM 821 C C . SER A 1 101 ? -11.378 -2.612 3.056 1.00 96.94 101 SER A C 1
ATOM 823 O O . SER A 1 101 ? -10.429 -3.019 3.727 1.00 96.94 101 SER A O 1
ATOM 825 N N . HIS A 1 102 ? -12.612 -2.556 3.565 1.00 97.94 102 HIS A N 1
ATOM 826 C CA . HIS A 1 102 ? -12.947 -3.025 4.916 1.00 97.94 102 HIS A CA 1
ATOM 827 C C . HIS A 1 102 ? -12.128 -2.364 6.043 1.00 97.94 102 HIS A C 1
ATOM 829 O O . HIS A 1 102 ? -11.742 -2.999 7.023 1.00 97.94 102 HIS A O 1
ATOM 835 N N . ASN A 1 103 ? -11.891 -1.061 5.904 1.00 97.44 103 ASN A N 1
ATOM 836 C CA . ASN A 1 103 ? -11.317 -0.195 6.929 1.00 97.44 103 ASN A CA 1
ATOM 837 C C . ASN A 1 103 ? -12.346 0.855 7.383 1.00 97.44 103 ASN A C 1
ATOM 839 O O . ASN A 1 103 ? -13.521 0.783 7.026 1.00 97.44 103 ASN A O 1
ATOM 843 N N . LYS A 1 104 ? -11.909 1.830 8.181 1.00 97.19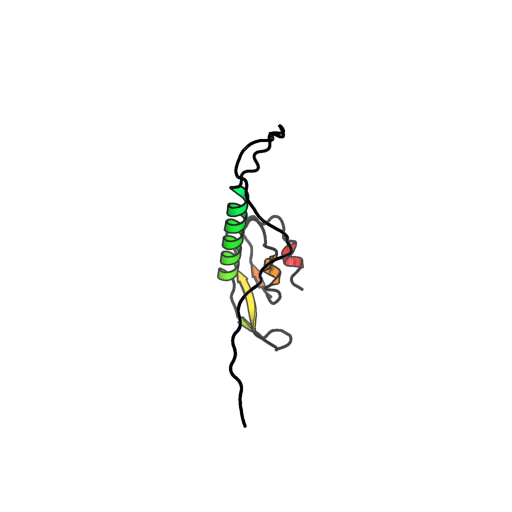 104 LYS A N 1
ATOM 844 C CA . LYS A 1 104 ? -12.719 2.941 8.700 1.00 97.19 104 LYS A CA 1
ATOM 845 C C . LYS A 1 104 ? -12.275 4.281 8.100 1.00 97.19 104 LYS A C 1
ATOM 847 O O . LYS A 1 104 ? -12.329 5.308 8.763 1.00 97.19 104 LYS A O 1
ATOM 852 N N . ILE A 1 105 ? -11.770 4.254 6.866 1.00 95.75 105 ILE A N 1
ATOM 853 C CA . ILE A 1 105 ? -11.207 5.430 6.200 1.00 95.75 105 ILE A CA 1
ATOM 854 C C . ILE A 1 105 ? -12.342 6.357 5.770 1.00 95.75 105 ILE A C 1
ATOM 856 O O . ILE A 1 105 ? -13.144 6.003 4.909 1.00 95.75 105 ILE A O 1
ATOM 860 N N . GLU A 1 106 ? -12.369 7.563 6.328 1.00 95.06 106 GLU A N 1
ATOM 861 C CA . GLU A 1 106 ? -13.331 8.604 5.939 1.00 95.06 106 GLU A CA 1
ATOM 862 C C . GLU A 1 106 ? -12.765 9.551 4.871 1.00 95.06 106 GLU A C 1
ATOM 864 O O . GLU A 1 106 ? -13.498 10.087 4.040 1.00 95.06 106 GLU A O 1
ATOM 869 N N . ASN A 1 107 ? -11.444 9.754 4.876 1.00 94.12 107 ASN A N 1
ATOM 870 C CA . ASN A 1 107 ? -10.758 10.709 4.015 1.00 94.12 107 ASN A CA 1
ATOM 871 C C . ASN A 1 107 ? -9.709 10.012 3.143 1.00 94.12 107 ASN A C 1
ATOM 873 O O . ASN A 1 107 ? -8.719 9.474 3.639 1.00 94.12 107 ASN A O 1
ATOM 877 N N . ILE A 1 108 ? -9.918 10.085 1.828 1.00 94.25 108 ILE A N 1
ATOM 878 C CA . ILE A 1 108 ? -9.041 9.487 0.814 1.00 94.25 108 ILE A CA 1
ATOM 879 C C . ILE A 1 108 ? -8.170 10.510 0.075 1.00 94.25 108 ILE A C 1
ATOM 881 O O . ILE A 1 108 ? -7.505 10.166 -0.897 1.00 94.25 108 ILE A O 1
ATOM 885 N N . SER A 1 109 ? -8.124 11.767 0.526 1.00 94.88 109 SER A N 1
ATOM 886 C CA . SER A 1 109 ? -7.460 12.863 -0.194 1.00 94.88 109 SER A CA 1
ATOM 887 C C . SER A 1 109 ? -5.967 12.647 -0.429 1.00 94.88 109 SER A C 1
ATOM 889 O O . SER A 1 109 ? -5.414 13.178 -1.387 1.00 94.88 109 SER A O 1
ATOM 891 N N . ASN A 1 110 ? -5.301 11.874 0.431 1.00 93.94 110 ASN A N 1
ATOM 892 C CA . ASN A 1 110 ? -3.890 11.546 0.243 1.00 93.94 110 ASN A CA 1
ATOM 893 C C . ASN A 1 110 ? -3.651 10.539 -0.896 1.00 93.94 110 ASN A C 1
ATOM 895 O O . ASN A 1 110 ? -2.557 10.543 -1.445 1.00 93.94 110 ASN A O 1
ATOM 899 N N . LEU A 1 111 ? -4.653 9.749 -1.307 1.00 91.38 111 LEU A N 1
ATOM 900 C CA . LEU A 1 111 ? -4.530 8.863 -2.474 1.00 91.38 111 LEU A CA 1
ATOM 901 C C . LEU A 1 111 ? -4.535 9.637 -3.792 1.00 91.38 111 LEU A C 1
ATOM 903 O O . LEU A 1 111 ? -3.834 9.249 -4.716 1.00 91.38 111 LEU A O 1
ATOM 907 N N . TYR A 1 112 ? -5.251 10.762 -3.873 1.00 90.75 112 TYR A N 1
ATOM 908 C CA . TYR A 1 112 ? -5.252 11.608 -5.076 1.00 90.75 112 TYR A CA 1
ATOM 909 C C . TYR A 1 112 ? -3.913 12.311 -5.340 1.00 90.75 112 TYR A C 1
ATOM 911 O O . TYR A 1 112 ? -3.776 12.977 -6.356 1.00 90.75 112 TYR A O 1
ATOM 919 N N . LYS A 1 113 ? -2.946 12.202 -4.421 1.00 90.81 113 LYS A N 1
ATOM 920 C CA . LYS A 1 113 ? -1.593 12.759 -4.569 1.00 90.81 113 LYS A CA 1
ATOM 921 C C . LYS A 1 113 ? -0.600 11.762 -5.173 1.00 90.81 113 LYS A C 1
ATOM 923 O O . LYS A 1 113 ? 0.573 12.095 -5.301 1.00 90.81 113 LYS A O 1
ATOM 928 N N . LEU A 1 114 ? -1.046 10.537 -5.455 1.00 88.31 114 LEU A N 1
ATOM 929 C CA . LEU A 1 114 ? -0.286 9.557 -6.220 1.00 88.31 114 LEU A CA 1
ATOM 930 C C . LEU A 1 114 ? -0.457 9.934 -7.699 1.00 88.31 114 LEU A C 1
ATOM 932 O O . LEU A 1 114 ? -1.489 9.627 -8.294 1.00 88.31 114 LEU A O 1
ATOM 936 N N . GLU A 1 115 ? 0.505 10.686 -8.232 1.00 71.44 115 GLU A N 1
ATOM 937 C CA . GLU A 1 115 ? 0.556 11.149 -9.630 1.00 71.44 115 GLU A CA 1
ATOM 938 C C . GLU A 1 115 ? 1.641 10.420 -10.429 1.00 71.44 115 GLU A C 1
ATOM 940 O O . GLU A 1 115 ? 2.729 10.166 -9.858 1.00 71.44 115 GLU A O 1
#

pLDDT: mean 75.6, std 24.33, range [32.38, 98.31]

Radius of gyration: 29.15 Å; chains: 1; bounding box: 82×48×58 Å

Sequence (115 aa):
MESEKCRSSEDMKKEEIDLLENDSNKIIDNNNVCVDSKNFNEEMENKNKLLDVIKEGLSDIEKTLNGEGYAFSNLNCSYKNIEYIPKEIIEYMYLKYIDMSHNKIENISNLYKLE

Organism: Plasmodium yoelii yoelii (NCBI:txid73239)

Foldseek 3Di:
DDDDDDDDDDDDDDDDDDDDDDDDDDDDPPDDDPPDPVVVVVVVVVVVVVVVLQVVQFDDWDQAPVRPGIATAEGANDQVQDAEDDLCCLVRLNHNYYHHHNYNHPDPPSVVSSD